Protein AF-A0A3D2R4W4-F1 (afdb_monomer_lite)

pLDDT: mean 89.92, std 10.88, range [54.69, 97.88]

Sequence (108 aa):
MTWEQLMSLKRQGDQHKRLRIEQDETRLGFEVDYDRIIFSSHFRSLQDKTQVIPLSKNSFVHTRLTHSLEVSVVGRSLGRAVGRALLERHPHLSSIHGYQPNDFGAVV

Radius of gyration: 17.27 Å; chains: 1; bounding box: 38×25×51 Å

Foldseek 3Di:
DDVPVVLFLDDPPDPDGDFQVPDDPVPRSLLVVVVCCCPDPVLVVQQVAADPDPDDPPDPHDTSNNVVVVVLVVQLVVQLVVLVVVCVVPVCCCPVRVDHSNSRSSND

Secondary structure (DSSP, 8-state):
--HHHHT----TT-SSPPPGGGS-GGG-HHHHHHHHHHHSHHHHGGGG-BSSS---TTS-PPBHHHHHHHHHHHHHHHHHHHHHHHHHH-HHHHHTT---HHHHHHT-

Structure (mmCIF, N/CA/C/O backbone):
data_AF-A0A3D2R4W4-F1
#
_entry.id   AF-A0A3D2R4W4-F1
#
loop_
_atom_site.group_PDB
_atom_site.id
_atom_site.type_symbol
_atom_site.label_atom_id
_atom_site.label_alt_id
_atom_site.label_comp_id
_atom_site.label_asym_id
_atom_site.label_entity_id
_atom_site.label_seq_id
_atom_site.pdbx_PDB_ins_code
_atom_site.Cartn_x
_atom_site.Cartn_y
_atom_site.Cartn_z
_atom_site.occupancy
_atom_site.B_iso_or_equiv
_atom_site.auth_seq_id
_atom_site.auth_comp_id
_atom_site.auth_asym_id
_atom_site.auth_atom_id
_atom_site.pdbx_PDB_model_num
ATOM 1 N N . MET A 1 1 ? 15.783 -15.448 -7.113 1.00 73.12 1 MET A N 1
ATOM 2 C CA . MET A 1 1 ? 14.464 -14.785 -7.004 1.00 73.12 1 MET A CA 1
ATOM 3 C C . MET A 1 1 ? 14.503 -13.528 -7.851 1.00 73.12 1 MET A C 1
ATOM 5 O O . MET A 1 1 ? 15.569 -12.935 -7.955 1.00 73.12 1 MET A O 1
ATOM 9 N N . THR A 1 2 ? 13.377 -13.159 -8.451 1.00 87.44 2 THR A N 1
ATOM 10 C CA . THR A 1 2 ? 13.278 -12.121 -9.484 1.00 87.44 2 THR A CA 1
ATOM 11 C C . THR A 1 2 ? 12.390 -10.994 -8.947 1.00 87.44 2 THR A C 1
ATOM 13 O O . THR A 1 2 ? 11.180 -11.178 -8.809 1.00 87.44 2 THR A O 1
ATOM 16 N N . TRP A 1 3 ? 12.986 -9.871 -8.532 1.00 86.56 3 TRP A N 1
ATOM 17 C CA . TRP A 1 3 ? 12.305 -8.817 -7.757 1.00 86.56 3 TRP A CA 1
ATOM 18 C C . TRP A 1 3 ? 11.139 -8.171 -8.508 1.00 86.56 3 TRP A C 1
ATOM 20 O O . TRP A 1 3 ? 10.111 -7.868 -7.910 1.00 86.56 3 TRP A O 1
ATOM 30 N N . GLU A 1 4 ? 11.246 -8.048 -9.825 1.00 84.75 4 GLU A N 1
ATOM 31 C CA . GLU A 1 4 ? 10.214 -7.519 -10.716 1.00 84.75 4 GLU A CA 1
ATOM 32 C C . GLU A 1 4 ? 8.966 -8.412 -10.826 1.00 84.75 4 GLU A C 1
ATOM 34 O O . GLU A 1 4 ? 7.919 -7.969 -11.305 1.00 84.75 4 GLU A O 1
ATOM 39 N N . GLN A 1 5 ? 9.067 -9.679 -10.414 1.00 87.81 5 GLN A N 1
ATOM 40 C CA . GLN A 1 5 ? 7.918 -10.577 -10.286 1.00 87.81 5 GLN A CA 1
ATOM 41 C C . GLN A 1 5 ? 7.303 -10.495 -8.886 1.00 87.81 5 GLN A C 1
ATOM 43 O O . GLN A 1 5 ? 6.089 -10.625 -8.751 1.00 87.81 5 GLN A O 1
ATOM 48 N N . LEU A 1 6 ? 8.127 -10.247 -7.862 1.00 91.31 6 LEU A N 1
ATOM 49 C CA . LEU A 1 6 ? 7.684 -10.097 -6.475 1.00 91.31 6 LEU A CA 1
ATOM 50 C C . LEU A 1 6 ? 6.949 -8.766 -6.254 1.00 91.31 6 LEU A C 1
ATOM 52 O O . LEU A 1 6 ? 5.916 -8.741 -5.595 1.00 91.31 6 LEU A O 1
ATOM 56 N N . MET A 1 7 ? 7.424 -7.679 -6.866 1.00 92.12 7 MET A N 1
ATOM 57 C CA . MET A 1 7 ? 6.811 -6.344 -6.807 1.00 92.12 7 MET A CA 1
ATOM 58 C C . MET A 1 7 ? 5.774 -6.141 -7.924 1.00 92.12 7 MET A C 1
ATOM 60 O O . MET A 1 7 ? 5.808 -5.158 -8.673 1.00 92.12 7 MET A O 1
ATOM 64 N N . SER A 1 8 ? 4.868 -7.108 -8.077 1.00 93.50 8 SER A N 1
ATOM 65 C CA . SER A 1 8 ? 3.829 -7.089 -9.108 1.00 93.50 8 SER A CA 1
ATOM 66 C C . SER A 1 8 ? 2.683 -6.146 -8.741 1.00 93.50 8 SER A C 1
ATOM 68 O O . SER A 1 8 ? 2.096 -6.250 -7.670 1.00 93.50 8 SER A O 1
ATOM 70 N N . LEU A 1 9 ? 2.298 -5.284 -9.684 1.00 94.88 9 LEU A N 1
ATOM 71 C CA . LEU A 1 9 ? 1.106 -4.430 -9.592 1.00 94.88 9 LEU A CA 1
ATOM 72 C C . LEU A 1 9 ? -0.151 -5.093 -10.184 1.00 94.88 9 LEU A C 1
ATOM 74 O O . LEU A 1 9 ? -1.202 -4.458 -10.287 1.00 94.88 9 LEU A O 1
ATOM 78 N N . LYS A 1 10 ? -0.046 -6.351 -10.633 1.00 95.06 10 LYS A N 1
ATOM 79 C CA . LYS A 1 10 ? -1.153 -7.076 -11.265 1.00 95.06 10 LYS A CA 1
ATOM 80 C C . LYS A 1 10 ? -2.277 -7.319 -10.260 1.00 95.06 10 LYS A C 1
ATOM 82 O O . LYS A 1 10 ? -2.048 -7.832 -9.169 1.00 95.06 10 LYS A O 1
ATOM 87 N N . ARG A 1 11 ? -3.507 -7.036 -10.673 1.00 94.94 11 ARG A N 1
ATOM 88 C CA . ARG A 1 11 ? -4.731 -7.316 -9.918 1.00 94.94 11 ARG A CA 1
ATOM 89 C C . ARG A 1 11 ? -5.484 -8.482 -10.549 1.00 94.94 11 ARG A C 1
ATOM 91 O O . ARG A 1 11 ? -5.319 -8.787 -11.732 1.00 94.94 11 ARG A O 1
ATOM 98 N N . GLN A 1 12 ? -6.318 -9.153 -9.760 1.00 95.75 12 GLN A N 1
ATOM 99 C CA . GLN A 1 12 ? -7.180 -10.211 -10.284 1.00 95.75 12 GLN A CA 1
ATOM 100 C C . GLN A 1 12 ? -8.096 -9.643 -11.381 1.00 95.75 12 GLN A C 1
ATOM 102 O O . GLN A 1 12 ? -8.731 -8.610 -11.183 1.00 95.75 12 GLN A O 1
ATOM 107 N N . GLY A 1 13 ? -8.145 -10.317 -12.533 1.00 95.38 13 GLY A N 1
ATOM 108 C CA . GLY A 1 13 ? -8.907 -9.883 -13.712 1.00 95.38 13 GLY A CA 1
ATOM 109 C C . GLY A 1 13 ? -8.103 -9.086 -14.745 1.00 95.38 13 GLY A C 1
ATOM 110 O O . GLY A 1 13 ? -8.566 -8.938 -15.876 1.00 95.38 13 GLY A O 1
ATOM 111 N N . ASP A 1 14 ? -6.890 -8.632 -14.413 1.00 94.50 14 ASP A N 1
ATOM 112 C CA . ASP A 1 14 ? -6.028 -7.947 -15.378 1.00 94.50 14 ASP A CA 1
ATOM 113 C C . ASP A 1 14 ? -5.581 -8.894 -16.502 1.00 94.50 14 ASP A C 1
ATOM 115 O O . ASP A 1 14 ? -4.990 -9.950 -16.251 1.00 94.50 14 ASP A O 1
ATOM 119 N N . GLN A 1 15 ? -5.806 -8.467 -17.746 1.00 93.19 15 GLN A N 1
ATOM 120 C CA . GLN A 1 15 ? -5.352 -9.166 -18.956 1.00 93.19 15 GLN A CA 1
ATOM 121 C C . GLN A 1 15 ? -3.889 -8.847 -19.304 1.00 93.19 15 GLN A C 1
ATOM 123 O O . GLN A 1 15 ? -3.209 -9.650 -19.934 1.00 93.19 15 GLN A O 1
ATOM 128 N N . HIS A 1 16 ? -3.385 -7.695 -18.852 1.00 91.56 16 HIS A N 1
ATOM 129 C CA . HIS A 1 16 ? -2.047 -7.198 -19.168 1.00 91.56 16 HIS A CA 1
ATOM 130 C C . HIS A 1 16 ? -1.245 -6.908 -17.897 1.00 91.56 16 HIS A C 1
ATOM 132 O O . HIS A 1 16 ? -1.805 -6.659 -16.826 1.00 91.56 16 HIS A O 1
ATOM 138 N N . LYS A 1 17 ? 0.088 -6.946 -18.007 1.00 90.69 17 LYS A N 1
ATOM 139 C CA . LYS A 1 17 ? 0.982 -6.574 -16.906 1.00 90.69 17 LYS A CA 1
ATOM 140 C C . LYS A 1 17 ? 0.922 -5.060 -16.697 1.00 90.69 17 LYS A C 1
ATOM 142 O O . LYS A 1 17 ? 1.067 -4.309 -17.652 1.00 90.69 17 LYS A O 1
ATOM 147 N N . ARG A 1 18 ? 0.763 -4.625 -15.446 1.00 93.31 18 ARG A N 1
ATOM 148 C CA . ARG A 1 18 ? 0.904 -3.215 -15.065 1.00 93.31 18 ARG A CA 1
ATOM 149 C C . ARG A 1 18 ? 2.371 -2.919 -14.783 1.00 93.31 18 ARG A C 1
ATOM 151 O O . ARG A 1 18 ? 2.960 -3.557 -13.907 1.00 93.31 18 ARG A O 1
ATOM 158 N N . LEU A 1 19 ? 2.964 -1.998 -15.533 1.00 94.06 19 LEU A N 1
ATOM 159 C CA . LEU A 1 19 ? 4.356 -1.602 -15.347 1.00 94.06 19 LEU A CA 1
ATOM 160 C C . LEU A 1 19 ? 4.450 -0.490 -14.298 1.00 94.06 19 LEU A C 1
ATOM 162 O O . LEU A 1 19 ? 3.643 0.436 -14.299 1.00 94.06 19 LEU A O 1
ATOM 166 N N . ARG A 1 20 ? 5.437 -0.579 -13.397 1.00 94.31 20 ARG A N 1
ATOM 167 C CA . ARG A 1 20 ? 5.646 0.423 -12.338 1.00 94.31 20 ARG A CA 1
ATOM 168 C C . ARG A 1 20 ? 5.973 1.807 -12.904 1.00 94.31 20 ARG A C 1
ATOM 170 O O . ARG A 1 20 ? 5.455 2.791 -12.389 1.00 94.31 20 ARG A O 1
ATOM 177 N N . ILE A 1 21 ? 6.774 1.870 -13.967 1.00 94.50 21 ILE A N 1
ATOM 178 C CA . ILE A 1 21 ? 7.168 3.118 -14.639 1.00 94.50 21 ILE A CA 1
ATOM 179 C C . ILE A 1 21 ? 5.995 3.867 -15.294 1.00 94.50 21 ILE A C 1
ATOM 181 O O . ILE A 1 21 ? 6.083 5.065 -15.524 1.00 94.50 21 ILE A O 1
ATOM 185 N N . GLU A 1 22 ? 4.890 3.174 -15.575 1.00 95.06 22 GLU A N 1
ATOM 186 C CA . GLU A 1 22 ? 3.680 3.755 -16.175 1.00 95.06 22 GLU A CA 1
ATOM 187 C C . GLU A 1 22 ? 2.643 4.173 -15.120 1.00 95.06 22 GLU A C 1
ATOM 189 O O . GLU A 1 22 ? 1.561 4.644 -15.466 1.00 95.06 22 GLU A O 1
ATOM 194 N N . GLN A 1 23 ? 2.914 3.940 -13.831 1.00 94.19 23 GLN A N 1
ATOM 195 C CA . GLN A 1 23 ? 1.994 4.327 -12.767 1.00 94.19 23 GLN A CA 1
ATOM 196 C C . GLN A 1 23 ? 2.051 5.831 -12.508 1.00 94.19 23 GLN A C 1
ATOM 198 O O . GLN A 1 23 ? 3.110 6.449 -12.529 1.00 94.19 23 GLN A O 1
ATOM 203 N N . ASP A 1 24 ? 0.893 6.388 -12.178 1.00 94.38 24 ASP A N 1
ATOM 204 C CA . ASP A 1 24 ? 0.783 7.726 -11.613 1.00 94.38 24 ASP A CA 1
ATOM 205 C C . ASP A 1 24 ? 1.290 7.710 -10.162 1.00 94.38 24 ASP A C 1
ATOM 207 O O . ASP A 1 24 ? 0.786 6.945 -9.335 1.00 94.38 24 ASP A O 1
ATOM 211 N N . GLU A 1 25 ? 2.264 8.563 -9.842 1.00 92.38 25 GLU A N 1
ATOM 212 C CA . GLU A 1 25 ? 2.831 8.679 -8.492 1.00 92.38 25 GLU A CA 1
ATOM 213 C C . GLU A 1 25 ? 1.788 9.104 -7.442 1.00 92.38 25 GLU A C 1
ATOM 215 O O . GLU A 1 25 ? 1.908 8.747 -6.273 1.00 92.38 25 GLU A O 1
ATOM 220 N N . THR A 1 26 ? 0.724 9.814 -7.838 1.00 93.31 26 THR A N 1
ATOM 221 C CA . THR A 1 26 ? -0.373 10.201 -6.929 1.00 93.31 26 THR A CA 1
ATOM 222 C C . THR A 1 26 ? -1.359 9.061 -6.663 1.00 93.31 26 THR A C 1
ATOM 224 O O . THR A 1 26 ? -2.134 9.104 -5.706 1.00 93.31 26 THR A O 1
ATOM 227 N N . ARG A 1 27 ? -1.351 8.030 -7.514 1.00 92.75 27 ARG A N 1
ATOM 228 C CA . ARG A 1 27 ? -2.306 6.912 -7.506 1.00 92.75 27 ARG A CA 1
ATOM 229 C C . ARG A 1 27 ? -1.604 5.570 -7.690 1.00 92.75 27 ARG A C 1
ATOM 231 O O . ARG A 1 27 ? -2.128 4.661 -8.340 1.00 92.75 27 ARG A O 1
ATOM 238 N N . LEU A 1 28 ? -0.437 5.436 -7.068 1.00 95.31 28 LEU A N 1
ATOM 239 C CA . LEU A 1 28 ? 0.388 4.244 -7.159 1.00 95.31 28 LEU A CA 1
ATOM 240 C C . LEU A 1 28 ? -0.347 3.015 -6.611 1.00 95.31 28 LEU A C 1
ATOM 242 O O . LEU A 1 28 ? -0.874 3.040 -5.500 1.00 95.31 28 LEU A O 1
ATOM 246 N N . GLY A 1 29 ? -0.340 1.910 -7.363 1.00 95.62 29 GLY A N 1
ATOM 247 C CA . GLY A 1 29 ? -1.122 0.717 -7.029 1.00 95.62 29 GLY A CA 1
ATOM 248 C C . GLY A 1 29 ? -0.946 0.188 -5.598 1.00 95.62 29 GLY A C 1
ATOM 249 O O . GLY A 1 29 ? -1.950 -0.217 -5.017 1.00 95.62 29 GLY A O 1
ATOM 250 N N . PHE A 1 30 ? 0.263 0.246 -5.029 1.00 95.69 30 PHE A N 1
ATOM 251 C CA . PHE A 1 30 ? 0.537 -0.1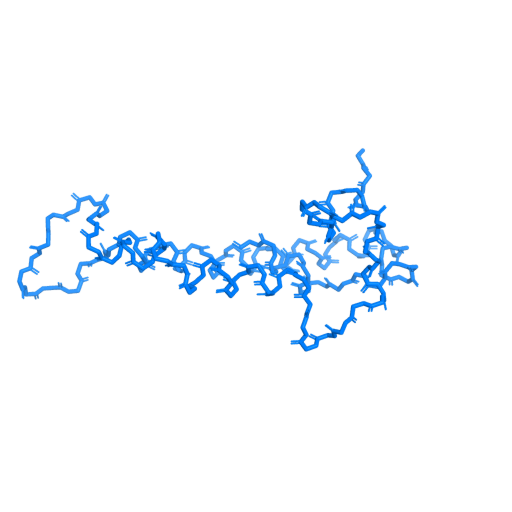82 -3.649 1.00 95.69 30 PHE A CA 1
ATOM 252 C C . PHE A 1 30 ? -0.131 0.725 -2.602 1.00 95.69 30 PHE A C 1
ATOM 254 O O . PHE A 1 30 ? -0.770 0.233 -1.678 1.00 95.69 30 PHE A O 1
ATOM 261 N N . GLU A 1 31 ? -0.081 2.048 -2.783 1.00 95.12 31 GLU A N 1
ATOM 262 C CA . GLU A 1 31 ? -0.775 2.992 -1.890 1.00 95.12 31 GLU A CA 1
ATOM 263 C C . GLU A 1 31 ? -2.300 2.850 -2.025 1.00 95.12 31 GLU A C 1
ATOM 265 O O . GLU A 1 31 ? -3.030 2.866 -1.036 1.00 95.12 31 GLU A O 1
ATOM 270 N N . VAL A 1 32 ? -2.796 2.582 -3.240 1.00 96.31 32 VAL A N 1
ATOM 271 C CA . VAL A 1 32 ? -4.219 2.272 -3.460 1.00 96.31 32 VAL A CA 1
ATOM 272 C C . VAL A 1 32 ? -4.652 1.002 -2.721 1.00 96.31 32 VAL A C 1
ATOM 274 O O . VAL A 1 32 ? -5.804 0.911 -2.291 1.00 96.31 32 VAL A O 1
ATOM 277 N N . ASP A 1 33 ? -3.773 0.008 -2.585 1.00 96.56 33 ASP A N 1
ATOM 278 C CA . ASP A 1 33 ? -4.066 -1.203 -1.811 1.00 96.56 33 ASP A CA 1
ATOM 279 C C . ASP A 1 33 ? -4.175 -0.919 -0.324 1.00 96.56 33 ASP A C 1
ATOM 281 O O . ASP A 1 33 ? -5.142 -1.359 0.306 1.00 96.56 33 ASP A O 1
ATOM 285 N N . TYR A 1 34 ? -3.252 -0.120 0.205 1.00 96.00 34 TYR A N 1
ATOM 286 C CA . TYR A 1 34 ? -3.326 0.355 1.576 1.00 96.00 34 TYR A CA 1
ATOM 287 C C . TYR A 1 34 ? -4.657 1.077 1.839 1.00 96.00 34 TYR A C 1
ATOM 289 O O . TYR A 1 34 ? -5.402 0.682 2.738 1.00 96.00 34 TYR A O 1
ATOM 297 N N . ASP A 1 35 ? -5.036 2.039 0.993 1.00 95.94 35 ASP A N 1
ATOM 298 C CA . ASP A 1 35 ? -6.307 2.765 1.121 1.00 95.94 35 ASP A CA 1
ATOM 299 C C . ASP A 1 35 ? -7.520 1.822 1.114 1.00 95.94 35 ASP A C 1
ATOM 301 O O . ASP A 1 35 ? -8.427 1.939 1.943 1.00 95.94 35 ASP A O 1
ATOM 305 N N . ARG A 1 36 ? -7.548 0.848 0.195 1.00 96.69 36 ARG A N 1
ATOM 306 C CA . ARG A 1 36 ? -8.637 -0.140 0.106 1.00 96.69 36 ARG A CA 1
ATOM 307 C C . ARG A 1 36 ? -8.768 -0.957 1.385 1.00 96.69 36 ARG A C 1
ATOM 309 O O . ARG A 1 36 ? -9.894 -1.215 1.814 1.00 96.69 36 ARG A O 1
ATOM 316 N N . ILE A 1 37 ? -7.648 -1.351 1.988 1.00 96.56 37 ILE A N 1
ATOM 317 C CA . ILE A 1 37 ? -7.637 -2.071 3.262 1.00 96.56 37 ILE A CA 1
ATOM 318 C C . ILE A 1 37 ? -8.184 -1.165 4.365 1.00 96.56 37 ILE A C 1
ATOM 320 O O . ILE A 1 37 ? -9.149 -1.558 5.024 1.00 96.56 37 ILE A O 1
ATOM 324 N N . ILE A 1 38 ? -7.652 0.055 4.505 1.00 95.56 38 ILE A N 1
ATOM 325 C CA . ILE A 1 38 ? -8.065 1.034 5.524 1.00 95.56 38 ILE A CA 1
ATOM 326 C C . ILE A 1 38 ? -9.570 1.308 5.472 1.00 95.56 38 ILE A C 1
ATOM 328 O O . ILE A 1 38 ? -10.248 1.303 6.502 1.00 95.56 38 ILE A O 1
ATOM 332 N N . PHE A 1 39 ? -10.123 1.512 4.275 1.00 96.31 39 PHE A N 1
ATOM 333 C CA . PHE A 1 39 ? -11.539 1.835 4.123 1.00 96.31 39 PHE A CA 1
ATOM 334 C C . PHE A 1 39 ? -12.470 0.618 4.156 1.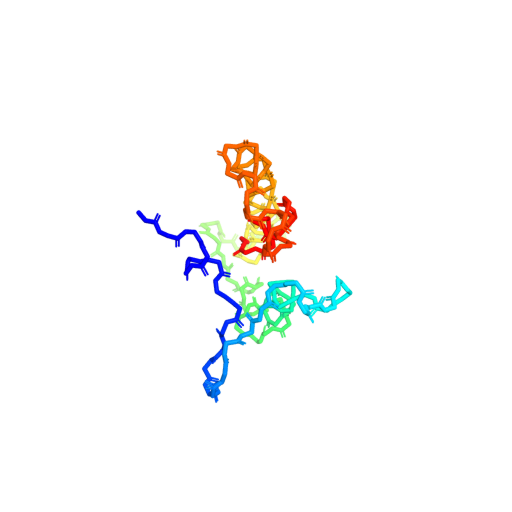00 96.31 39 PHE A C 1
ATOM 336 O O . PHE A 1 39 ? -13.687 0.817 4.223 1.00 96.31 39 PHE A O 1
ATOM 343 N N . SER A 1 40 ? -11.946 -0.611 4.160 1.00 97.75 40 SER A N 1
ATOM 344 C CA . SER A 1 40 ? -12.760 -1.830 4.163 1.00 97.75 40 SER A CA 1
ATOM 345 C C . SER A 1 40 ? -13.559 -2.012 5.461 1.00 97.75 40 SER A C 1
ATOM 347 O O . SER A 1 40 ? -13.100 -1.699 6.561 1.00 97.75 40 SER A O 1
ATOM 349 N N . SER A 1 41 ? -14.757 -2.592 5.349 1.00 96.88 41 SER A N 1
ATOM 350 C CA . SER A 1 41 ? -15.589 -2.939 6.511 1.00 96.88 41 SER A CA 1
ATOM 351 C C . SER A 1 41 ? -14.883 -3.913 7.462 1.00 96.88 41 SER A C 1
ATOM 353 O O . SER A 1 41 ? -14.962 -3.765 8.680 1.00 96.88 41 SER A O 1
ATOM 355 N N . HIS A 1 42 ? -14.141 -4.876 6.911 1.00 96.19 42 HIS A N 1
ATOM 356 C CA . HIS A 1 42 ? -13.396 -5.871 7.677 1.00 96.19 42 HIS A CA 1
ATOM 357 C C . HIS A 1 42 ? -12.290 -5.238 8.523 1.00 96.19 42 HIS A C 1
ATOM 359 O O . HIS A 1 42 ? -12.146 -5.609 9.689 1.00 96.19 42 HIS A O 1
ATOM 365 N N . PHE A 1 43 ? -11.551 -4.266 7.981 1.00 95.94 43 PHE A N 1
ATOM 366 C CA . PHE A 1 43 ? -10.522 -3.563 8.743 1.00 95.94 43 PHE A CA 1
ATOM 367 C C . PHE A 1 43 ? -11.137 -2.668 9.823 1.00 95.94 43 PHE A C 1
ATOM 369 O O . PHE A 1 43 ? -10.730 -2.750 10.979 1.00 95.94 43 PHE A O 1
ATOM 376 N N . ARG A 1 44 ? -12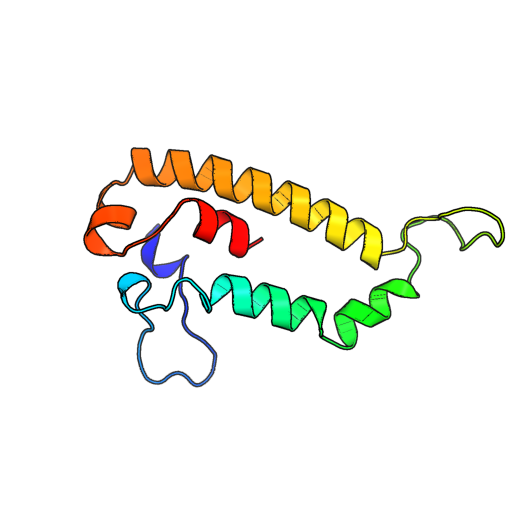.201 -1.915 9.507 1.00 93.88 44 ARG A N 1
ATOM 37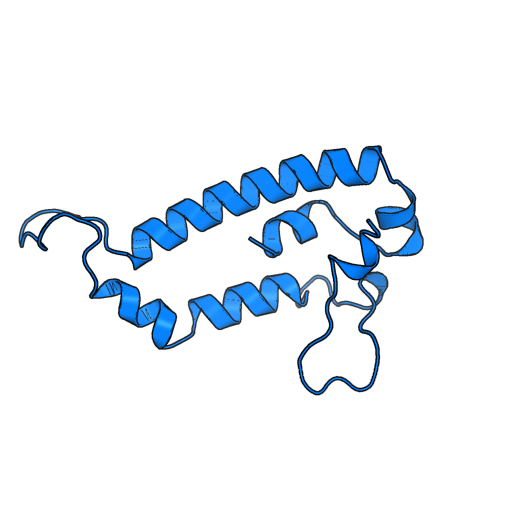7 C CA . ARG A 1 44 ? -12.934 -1.114 10.509 1.00 93.88 44 ARG A CA 1
ATOM 378 C C . ARG A 1 44 ? -13.480 -1.963 11.658 1.00 93.88 44 ARG A C 1
ATOM 380 O O . ARG A 1 44 ? -13.418 -1.537 12.805 1.00 93.88 44 ARG A O 1
ATOM 387 N N . SER A 1 45 ? -13.925 -3.193 11.379 1.00 92.81 45 SER A N 1
ATOM 388 C CA . SER A 1 45 ? -14.408 -4.121 12.414 1.00 92.81 45 SER A CA 1
ATOM 389 C C . SER A 1 45 ? -13.352 -4.495 13.462 1.00 92.81 45 SER A C 1
ATOM 391 O O . SER A 1 45 ? -13.697 -5.024 14.516 1.00 92.81 45 SER A O 1
ATOM 393 N N . LEU A 1 46 ? -12.060 -4.257 13.196 1.00 92.69 46 LEU A N 1
ATOM 394 C CA . LEU A 1 46 ? -10.995 -4.491 14.173 1.00 92.69 46 LEU A CA 1
ATOM 395 C C . LEU A 1 46 ? -11.044 -3.503 15.345 1.00 92.69 46 LEU A C 1
ATOM 397 O O . LEU A 1 46 ? -10.440 -3.789 16.378 1.00 92.69 46 LEU A O 1
ATOM 401 N N . GLN A 1 47 ? -11.753 -2.376 15.201 1.00 88.56 47 GLN A N 1
ATOM 402 C CA . GLN A 1 47 ? -11.950 -1.409 16.279 1.00 88.56 47 GLN A CA 1
ATOM 403 C C . GLN A 1 47 ? -12.665 -2.050 17.474 1.00 88.56 47 GLN A C 1
ATOM 405 O O . GLN A 1 47 ? -12.304 -1.793 18.614 1.00 88.56 47 GLN A O 1
ATOM 410 N N . ASP A 1 48 ? -13.605 -2.958 17.216 1.00 83.50 48 ASP A N 1
ATOM 411 C CA . ASP A 1 48 ? -14.403 -3.611 18.257 1.00 83.50 48 ASP A CA 1
ATOM 412 C C . ASP A 1 48 ? -13.816 -4.966 18.694 1.00 83.50 48 ASP A C 1
ATOM 414 O O . ASP A 1 48 ? -14.487 -5.772 19.340 1.00 83.50 48 ASP A O 1
ATOM 418 N N . LYS A 1 49 ? -12.552 -5.252 18.341 1.00 83.44 49 LYS A N 1
ATOM 419 C CA . LYS A 1 49 ? -11.855 -6.483 18.741 1.00 83.44 49 LYS A CA 1
ATOM 420 C C . LYS A 1 49 ? -10.719 -6.168 19.703 1.00 83.44 49 LYS A C 1
ATOM 422 O O . LYS A 1 49 ? -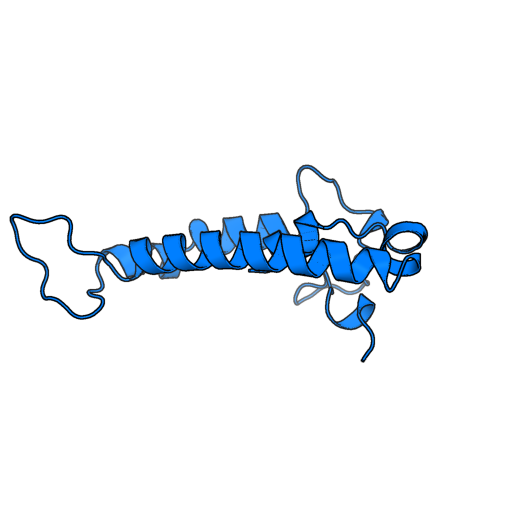9.796 -5.424 19.371 1.00 83.44 49 LYS A O 1
ATOM 427 N N . THR A 1 50 ? -10.749 -6.796 20.872 1.00 76.69 50 THR A N 1
ATOM 428 C CA . THR A 1 50 ? -9.665 -6.713 21.854 1.00 76.69 50 THR A CA 1
ATOM 429 C C . THR A 1 50 ? -8.432 -7.467 21.377 1.00 76.69 50 THR A C 1
ATOM 431 O O . THR A 1 50 ? -8.522 -8.444 20.628 1.00 76.69 50 THR A O 1
ATOM 434 N N . GLN A 1 51 ? -7.262 -6.994 21.798 1.00 64.25 51 GLN A N 1
ATOM 435 C CA . GLN A 1 51 ? -5.994 -7.608 21.427 1.00 64.25 51 GLN A CA 1
ATOM 436 C C . GLN A 1 51 ? -5.524 -8.646 22.447 1.00 64.25 51 GLN A C 1
ATOM 438 O O . GLN A 1 51 ? -5.046 -9.695 22.034 1.00 64.25 51 GLN A O 1
ATOM 443 N N . VAL A 1 52 ? -5.705 -8.384 23.749 1.00 67.06 52 VAL A N 1
ATOM 444 C CA . VAL A 1 52 ? -5.420 -9.313 24.867 1.00 67.06 52 VAL A CA 1
ATOM 445 C C . VAL A 1 52 ? -6.177 -8.883 26.138 1.00 67.06 52 VAL A C 1
ATOM 447 O O . VAL A 1 52 ? -6.701 -9.721 26.866 1.00 67.06 52 VAL A O 1
ATOM 450 N N . ILE A 1 53 ? -6.261 -7.573 26.403 1.00 62.72 53 ILE A N 1
ATOM 451 C CA . ILE A 1 53 ? -6.893 -6.999 27.603 1.00 62.72 53 ILE A CA 1
ATOM 452 C C . ILE A 1 53 ? -8.387 -6.728 27.328 1.00 62.72 53 ILE A C 1
ATOM 454 O O . ILE A 1 53 ? -8.709 -6.210 26.252 1.00 62.72 53 ILE A O 1
ATOM 458 N N . PRO A 1 54 ? -9.314 -7.053 28.255 1.00 62.88 54 PRO A N 1
ATOM 459 C CA . PRO A 1 54 ? -10.721 -6.670 28.130 1.00 62.88 54 PRO A CA 1
ATOM 460 C C . PRO A 1 54 ? -10.868 -5.150 27.985 1.00 62.88 54 PRO A C 1
ATOM 462 O O . PRO A 1 54 ? -10.136 -4.397 28.627 1.00 62.88 54 PRO A O 1
ATOM 465 N N . LEU A 1 55 ? -11.830 -4.683 27.182 1.00 61.62 55 LEU A N 1
ATOM 466 C CA . LEU A 1 55 ? -12.105 -3.248 27.051 1.00 61.62 55 LEU A CA 1
ATOM 467 C C . LEU A 1 55 ? -12.468 -2.676 28.428 1.00 61.62 55 LEU A C 1
ATOM 469 O O . LEU A 1 55 ? -13.533 -2.966 28.975 1.00 61.62 55 LEU A O 1
ATOM 473 N N . SER A 1 56 ? -11.571 -1.879 29.008 1.00 60.78 56 SER A N 1
ATOM 474 C CA . SER A 1 56 ? -11.862 -1.149 30.239 1.00 60.78 56 SER A CA 1
ATOM 475 C C . SER A 1 56 ? -12.579 0.154 29.888 1.00 60.78 56 SER A C 1
ATOM 477 O O . SER A 1 56 ? -12.218 0.821 28.923 1.00 60.78 56 SER A O 1
ATOM 479 N N . LYS A 1 57 ? -13.582 0.551 30.680 1.00 59.94 57 LYS A N 1
ATOM 480 C CA . LYS A 1 57 ? -14.332 1.803 30.453 1.00 59.94 57 LYS A CA 1
ATOM 481 C C . LYS A 1 57 ? -13.490 3.077 30.635 1.00 59.94 57 LYS A C 1
ATOM 483 O O . LYS A 1 57 ? -13.935 4.140 30.226 1.00 59.94 57 LYS A O 1
ATOM 488 N N . ASN A 1 58 ? -12.304 2.967 31.240 1.00 57.56 58 ASN A N 1
ATOM 489 C CA . ASN A 1 58 ? -11.515 4.101 31.735 1.00 57.56 58 ASN A CA 1
ATOM 490 C C . ASN A 1 58 ? -10.089 4.181 31.163 1.00 57.56 58 ASN A C 1
ATOM 492 O O . ASN A 1 58 ? -9.285 4.962 31.666 1.00 57.56 58 ASN A O 1
ATOM 496 N N . SER A 1 59 ? -9.735 3.392 30.145 1.00 54.69 59 SER A N 1
ATOM 497 C CA . SER A 1 59 ? -8.386 3.443 29.571 1.00 54.69 59 SER A CA 1
ATOM 498 C C . SER A 1 59 ? -8.402 3.272 28.057 1.00 54.69 59 SER A C 1
ATOM 500 O O . SER A 1 59 ? -9.215 2.517 27.524 1.00 54.69 59 SER A O 1
ATOM 502 N N . PHE A 1 60 ? -7.479 3.959 27.379 1.00 60.72 60 PHE A N 1
ATOM 503 C CA . PHE A 1 60 ? -7.165 3.772 25.963 1.00 60.72 60 PHE A CA 1
ATOM 504 C C . PHE A 1 60 ? -6.527 2.388 25.768 1.00 60.72 60 PHE A C 1
ATOM 506 O O . PHE A 1 60 ? -5.316 2.261 25.625 1.00 60.72 60 PHE A O 1
ATOM 513 N N . VAL A 1 61 ? -7.331 1.327 25.841 1.00 63.69 61 VAL A N 1
ATOM 514 C CA . VAL A 1 61 ? -6.866 -0.036 25.576 1.00 63.69 61 VAL A CA 1
ATOM 515 C C . VAL A 1 61 ? -6.724 -0.195 24.067 1.00 63.69 61 VAL A C 1
ATOM 517 O O . VAL A 1 61 ? -7.686 0.034 23.332 1.00 63.69 61 VAL A O 1
ATOM 520 N N . HIS A 1 62 ? -5.539 -0.602 23.607 1.00 64.94 62 HIS A N 1
ATOM 521 C CA . HIS A 1 62 ? -5.309 -0.929 22.203 1.00 64.94 62 HIS A CA 1
ATOM 522 C C . HIS A 1 62 ? -6.337 -1.946 21.706 1.00 64.94 62 HIS A C 1
ATOM 524 O O . HIS A 1 62 ? -6.522 -3.028 22.273 1.00 64.94 62 HIS A O 1
ATOM 530 N N . THR A 1 63 ? -7.005 -1.585 20.619 1.00 83.69 63 THR A N 1
ATOM 531 C CA . THR A 1 63 ? -7.846 -2.500 19.854 1.00 83.69 63 THR A CA 1
ATOM 532 C C . THR A 1 63 ? -6.967 -3.179 18.810 1.00 83.69 63 THR A C 1
ATOM 534 O O . THR A 1 63 ? -5.871 -2.708 18.488 1.00 83.69 63 THR A O 1
ATOM 537 N N . ARG A 1 64 ? -7.441 -4.277 18.212 1.00 90.56 64 ARG A N 1
ATOM 538 C CA . ARG A 1 64 ? -6.714 -4.893 17.091 1.00 90.56 64 ARG A CA 1
ATOM 539 C C . ARG A 1 64 ? -6.499 -3.904 15.944 1.00 90.56 64 ARG A C 1
ATOM 541 O O . ARG A 1 64 ? -5.521 -4.055 15.216 1.00 90.56 64 ARG A O 1
ATOM 548 N N . LEU A 1 65 ? -7.375 -2.906 15.789 1.00 92.25 65 LEU A N 1
ATOM 549 C CA . LEU A 1 65 ? -7.222 -1.844 14.796 1.00 92.25 65 LEU A CA 1
ATOM 550 C C . LEU A 1 65 ? -6.012 -0.958 15.094 1.00 92.25 65 LEU A C 1
ATOM 552 O O . LEU A 1 65 ? -5.143 -0.823 14.236 1.00 92.25 65 LEU A O 1
ATOM 556 N N . THR A 1 66 ? -5.947 -0.370 16.292 1.00 91.00 66 THR A N 1
ATOM 557 C CA . THR A 1 66 ? -4.883 0.590 16.629 1.00 91.00 66 THR A CA 1
ATOM 558 C C . THR A 1 66 ? -3.517 -0.072 16.579 1.00 91.00 66 THR A C 1
ATOM 560 O O . THR A 1 66 ? -2.588 0.485 16.007 1.00 91.00 66 THR A O 1
ATOM 563 N N . HIS A 1 67 ? -3.410 -1.308 17.057 1.00 91.56 67 HIS A N 1
ATOM 564 C CA . HIS A 1 67 ? -2.162 -2.046 16.945 1.00 91.56 67 HIS A CA 1
ATOM 565 C C . HIS A 1 67 ? -1.795 -2.426 15.513 1.00 91.56 67 HIS A C 1
ATOM 567 O O . HIS A 1 67 ? -0.631 -2.324 15.147 1.00 91.56 67 HIS A O 1
ATOM 573 N N . SER A 1 68 ? -2.757 -2.829 14.676 1.00 94.38 68 SER A N 1
ATOM 574 C CA . SER A 1 68 ? -2.455 -3.113 13.265 1.00 94.38 68 SER A CA 1
ATOM 575 C C . SER A 1 68 ? -1.938 -1.866 12.540 1.00 94.38 68 SER A C 1
ATOM 577 O O . SER A 1 68 ? -1.045 -1.983 11.707 1.00 94.38 68 SER A O 1
ATOM 579 N N . LEU A 1 69 ? -2.452 -0.678 12.884 1.00 94.31 69 LEU A N 1
ATOM 580 C CA . LEU A 1 69 ? -1.955 0.602 12.364 1.00 94.31 69 LEU A CA 1
ATOM 581 C C . LEU A 1 69 ? -0.542 0.931 12.869 1.00 94.31 69 LEU A C 1
ATOM 583 O O . LEU A 1 69 ? 0.301 1.367 12.096 1.00 94.31 69 LEU A O 1
ATOM 587 N N . GLU A 1 70 ? -0.247 0.703 14.148 1.00 94.19 70 GLU A N 1
ATOM 588 C CA . GLU A 1 70 ? 1.110 0.889 14.681 1.00 94.19 70 GLU A CA 1
ATOM 589 C C . GLU A 1 70 ? 2.113 -0.060 14.006 1.00 94.19 70 GLU A C 1
ATOM 591 O O . GLU A 1 70 ? 3.199 0.357 13.596 1.00 94.19 70 GLU A O 1
ATOM 596 N N . VAL A 1 71 ? 1.727 -1.328 13.828 1.00 95.12 71 VAL A N 1
ATOM 597 C CA . VAL A 1 71 ? 2.541 -2.339 13.144 1.00 95.12 71 VAL A CA 1
ATOM 598 C C . VAL A 1 71 ? 2.762 -1.971 11.677 1.00 95.12 71 VAL A C 1
ATOM 600 O O . VAL A 1 71 ? 3.896 -2.084 11.208 1.00 95.12 71 VAL A O 1
ATOM 603 N N . SER A 1 72 ? 1.742 -1.486 10.957 1.00 96.50 72 SER A N 1
ATOM 604 C CA . SER A 1 72 ? 1.903 -1.078 9.553 1.00 96.50 72 SER A CA 1
ATOM 605 C C . SER A 1 72 ? 2.843 0.121 9.407 1.00 96.50 72 SER A C 1
ATOM 607 O O . SER A 1 72 ? 3.664 0.152 8.493 1.00 96.50 72 SER A O 1
ATOM 609 N N . VAL A 1 73 ? 2.822 1.078 10.343 1.00 96.25 73 VAL A N 1
ATOM 610 C CA . VAL A 1 73 ? 3.756 2.219 10.343 1.00 96.25 73 VAL A CA 1
ATOM 611 C C . VAL A 1 73 ? 5.205 1.756 10.530 1.00 96.25 73 VAL A C 1
ATOM 613 O O . VAL A 1 73 ? 6.094 2.196 9.792 1.00 96.25 73 VAL A O 1
ATOM 616 N N . VAL A 1 74 ? 5.456 0.840 11.472 1.00 97.56 74 VAL A N 1
ATOM 617 C CA . VAL A 1 74 ? 6.789 0.240 11.660 1.00 97.56 74 VAL A CA 1
ATOM 618 C C . VAL A 1 74 ? 7.205 -0.534 10.407 1.00 97.56 74 VAL A C 1
ATOM 620 O O . VAL A 1 74 ? 8.316 -0.351 9.905 1.00 97.56 74 VAL A O 1
ATOM 623 N N . GLY A 1 75 ? 6.297 -1.341 9.860 1.00 97.44 75 GLY A N 1
ATOM 624 C CA . GLY A 1 75 ? 6.503 -2.109 8.639 1.00 97.44 75 GLY A CA 1
ATOM 625 C C . GLY A 1 75 ? 6.871 -1.240 7.437 1.00 97.44 75 GLY A C 1
ATOM 626 O O . GLY A 1 75 ? 7.847 -1.527 6.746 1.00 97.44 75 GLY A O 1
ATOM 627 N N . ARG A 1 76 ? 6.182 -0.113 7.244 1.00 96.88 76 ARG A N 1
ATOM 628 C CA . ARG A 1 76 ? 6.472 0.865 6.187 1.00 96.88 76 ARG A CA 1
ATOM 629 C C . ARG A 1 76 ? 7.864 1.476 6.323 1.00 96.88 76 ARG A C 1
ATOM 631 O O . ARG A 1 76 ? 8.555 1.668 5.321 1.00 96.88 76 ARG A O 1
ATOM 638 N N . SER A 1 77 ? 8.296 1.772 7.550 1.00 97.38 77 SER A N 1
ATOM 639 C CA . SER A 1 77 ? 9.656 2.258 7.819 1.00 97.38 77 SER A CA 1
ATOM 640 C C . SER A 1 77 ? 10.711 1.208 7.449 1.00 97.38 77 SER A C 1
ATOM 642 O O . SER A 1 77 ? 11.665 1.512 6.727 1.00 97.38 77 SER A O 1
ATOM 644 N N . LEU A 1 78 ? 10.493 -0.048 7.856 1.00 97.88 78 LEU A N 1
ATOM 645 C CA . LEU A 1 78 ? 11.362 -1.174 7.500 1.00 97.88 78 LEU A CA 1
ATOM 646 C C . LEU A 1 78 ? 11.411 -1.391 5.982 1.00 97.88 78 LEU A C 1
ATOM 648 O O . LEU A 1 78 ? 12.498 -1.499 5.415 1.00 97.88 78 LEU A O 1
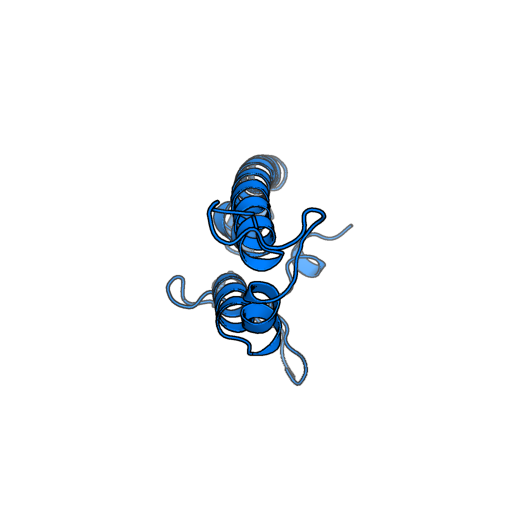ATOM 652 N N . GLY A 1 79 ? 10.256 -1.381 5.313 1.00 97.12 79 GLY A N 1
ATOM 653 C CA . GLY A 1 79 ? 10.144 -1.526 3.864 1.00 97.12 79 GLY A CA 1
ATOM 654 C C . GLY A 1 79 ? 10.916 -0.446 3.109 1.00 97.12 79 GLY A C 1
ATOM 655 O O . GLY A 1 79 ? 11.668 -0.763 2.192 1.00 97.12 79 GLY A O 1
ATOM 656 N N . ARG A 1 80 ? 10.839 0.819 3.544 1.00 97.38 80 ARG A N 1
ATOM 657 C CA . ARG A 1 80 ? 11.624 1.925 2.959 1.00 97.38 80 ARG A CA 1
ATOM 658 C C . ARG A 1 80 ? 13.129 1.752 3.149 1.00 97.38 80 ARG A C 1
ATOM 660 O O . ARG A 1 80 ? 13.894 2.012 2.219 1.00 97.38 80 ARG A O 1
ATOM 667 N N . ALA A 1 81 ? 13.559 1.334 4.340 1.00 97.69 81 ALA A N 1
ATOM 668 C CA . ALA A 1 81 ? 14.972 1.112 4.638 1.00 97.69 81 ALA A CA 1
ATOM 669 C C . ALA A 1 81 ? 15.549 -0.027 3.782 1.00 97.69 81 ALA A C 1
ATOM 671 O O . ALA A 1 81 ? 16.584 0.144 3.136 1.00 97.69 81 ALA A O 1
ATOM 672 N N . VAL A 1 82 ? 14.837 -1.156 3.712 1.00 96.75 82 VAL A N 1
ATOM 673 C CA . VAL A 1 82 ? 15.214 -2.296 2.865 1.00 96.75 82 VAL A CA 1
ATOM 674 C C . VAL A 1 82 ? 15.156 -1.919 1.388 1.00 96.75 82 VAL A C 1
ATOM 676 O O . VAL A 1 82 ? 16.091 -2.225 0.657 1.00 96.75 82 VAL A O 1
ATOM 679 N N . GLY A 1 83 ? 14.113 -1.212 0.951 1.00 96.25 83 GLY A N 1
ATOM 680 C CA . GLY A 1 83 ? 13.947 -0.759 -0.429 1.00 96.25 83 GLY A CA 1
ATOM 681 C C . GLY A 1 83 ? 15.111 0.103 -0.906 1.00 96.25 83 GLY A C 1
ATOM 682 O O . GLY A 1 83 ? 15.616 -0.106 -2.005 1.00 96.25 83 GLY A O 1
ATOM 683 N N . ARG A 1 84 ? 15.615 1.011 -0.061 1.00 97.00 84 ARG A N 1
ATOM 684 C CA . ARG A 1 84 ? 16.822 1.793 -0.370 1.00 97.00 84 ARG A CA 1
ATOM 685 C C . ARG A 1 84 ? 18.036 0.891 -0.609 1.00 97.00 84 ARG A C 1
ATOM 687 O O . ARG A 1 84 ? 18.635 0.961 -1.677 1.00 97.00 84 ARG A O 1
ATOM 694 N N . ALA A 1 85 ? 18.344 0.010 0.343 1.00 96.94 85 ALA A N 1
ATOM 695 C CA . ALA A 1 85 ? 19.469 -0.921 0.223 1.00 96.94 85 ALA A CA 1
ATOM 696 C C . ALA A 1 85 ? 19.318 -1.863 -0.989 1.00 96.94 85 ALA A C 1
ATOM 698 O O . ALA A 1 85 ? 20.299 -2.244 -1.630 1.00 96.94 85 ALA A O 1
ATOM 699 N N . LEU A 1 86 ? 18.080 -2.228 -1.334 1.00 95.38 86 LEU A N 1
ATOM 700 C CA . LEU A 1 86 ? 17.776 -3.064 -2.486 1.00 95.38 86 LEU A CA 1
ATOM 701 C C . LEU A 1 86 ? 18.103 -2.360 -3.806 1.00 95.38 86 LEU A C 1
ATOM 703 O O . LEU A 1 86 ? 18.715 -2.966 -4.683 1.00 95.38 86 LEU A O 1
ATOM 707 N N . LEU A 1 87 ? 17.703 -1.095 -3.943 1.00 95.94 87 LEU A N 1
ATOM 708 C CA . LEU A 1 87 ? 17.941 -0.304 -5.150 1.00 95.94 87 LEU A CA 1
ATOM 709 C C . LEU A 1 87 ? 19.424 0.037 -5.329 1.00 95.94 87 LEU A C 1
ATOM 711 O O . LEU A 1 87 ? 19.906 0.041 -6.458 1.00 95.94 87 LEU A O 1
ATOM 715 N N . GLU A 1 88 ? 20.163 0.235 -4.235 1.00 96.19 88 GLU A N 1
ATOM 716 C CA . GLU A 1 88 ? 21.627 0.373 -4.268 1.00 96.19 88 GLU A CA 1
ATOM 717 C C . GLU A 1 88 ? 22.301 -0.904 -4.793 1.00 96.19 88 GLU A C 1
ATOM 719 O O . GLU A 1 88 ? 23.199 -0.847 -5.633 1.00 96.19 88 GLU A O 1
ATOM 724 N N . ARG A 1 89 ? 21.836 -2.076 -4.345 1.00 96.12 89 ARG A N 1
ATOM 725 C CA . ARG A 1 89 ? 22.364 -3.376 -4.786 1.00 96.12 89 ARG A CA 1
ATOM 726 C C . ARG A 1 89 ? 21.930 -3.751 -6.206 1.00 96.12 89 ARG A C 1
ATOM 728 O O . ARG A 1 89 ? 22.648 -4.473 -6.900 1.00 96.12 89 ARG A O 1
ATOM 735 N N . HIS A 1 90 ? 20.758 -3.292 -6.634 1.00 95.31 90 HIS A N 1
ATOM 736 C CA . HIS A 1 90 ? 20.145 -3.634 -7.914 1.00 95.31 90 HIS A CA 1
ATOM 737 C C . HIS A 1 90 ? 19.662 -2.378 -8.664 1.00 95.31 90 HIS A C 1
ATOM 739 O O . HIS A 1 90 ? 18.453 -2.167 -8.793 1.00 95.31 90 HIS A O 1
ATOM 745 N N . PRO A 1 91 ? 20.579 -1.574 -9.240 1.00 94.88 91 PRO A N 1
ATOM 746 C CA . PRO A 1 91 ? 20.230 -0.283 -9.844 1.00 94.88 91 PRO A CA 1
ATOM 747 C C . PRO A 1 91 ? 19.215 -0.365 -10.993 1.00 94.88 91 PRO A C 1
ATOM 749 O O . PRO A 1 91 ? 18.430 0.560 -11.194 1.00 94.88 91 PRO A O 1
ATOM 752 N N . HIS A 1 92 ? 19.184 -1.491 -11.717 1.00 94.25 92 HIS A N 1
ATOM 753 C CA . HIS A 1 92 ? 18.245 -1.729 -12.820 1.00 94.25 92 HIS A CA 1
ATOM 754 C C . HIS A 1 92 ? 16.770 -1.681 -12.387 1.00 94.25 92 HIS A C 1
ATOM 756 O O . HIS A 1 92 ? 15.909 -1.327 -13.188 1.00 94.25 92 HIS A O 1
ATOM 762 N N . LEU A 1 93 ? 16.463 -1.985 -11.120 1.00 94.31 93 LEU A N 1
ATOM 763 C CA . LEU A 1 93 ? 15.100 -1.879 -10.593 1.00 94.31 93 LEU A CA 1
ATOM 764 C C . LEU A 1 93 ? 14.611 -0.427 -10.585 1.00 94.31 93 LEU A C 1
ATOM 766 O O . LEU A 1 93 ? 13.445 -0.171 -10.877 1.00 94.31 93 LEU A O 1
ATOM 770 N N . SER A 1 94 ? 15.499 0.526 -10.306 1.00 94.50 94 SER A N 1
ATOM 771 C CA . SER A 1 94 ? 15.156 1.945 -10.375 1.00 94.50 94 SER A CA 1
ATOM 772 C C . SER A 1 94 ? 15.228 2.463 -11.811 1.00 94.50 94 SER A C 1
ATOM 774 O O . SER A 1 94 ? 14.264 3.050 -12.293 1.00 94.50 94 SER A O 1
ATOM 776 N N . SER A 1 95 ? 16.324 2.197 -12.532 1.00 93.69 95 SER A N 1
ATOM 777 C CA . SER A 1 95 ? 16.559 2.813 -13.845 1.00 93.69 95 SER A CA 1
ATOM 778 C C . SER A 1 95 ? 15.680 2.267 -14.971 1.00 93.69 95 SER A C 1
ATOM 780 O O . SER A 1 95 ? 15.320 3.021 -15.869 1.00 93.69 95 SER A O 1
ATOM 782 N N . ILE A 1 96 ? 15.331 0.977 -14.940 1.00 93.50 96 ILE A N 1
ATOM 783 C CA . ILE A 1 96 ? 14.523 0.333 -15.988 1.00 93.50 96 ILE A CA 1
ATOM 784 C C . ILE A 1 96 ? 13.056 0.245 -15.568 1.00 93.50 96 ILE A C 1
ATOM 786 O O . ILE A 1 96 ? 12.162 0.503 -16.370 1.00 93.50 96 ILE A O 1
ATOM 790 N N . HIS A 1 97 ? 12.792 -0.141 -14.317 1.00 93.00 97 HIS A N 1
ATOM 791 C CA . HIS A 1 97 ? 11.428 -0.409 -13.851 1.00 93.00 97 HIS A CA 1
ATOM 792 C C . HIS A 1 97 ? 10.790 0.752 -13.080 1.00 93.00 97 HIS A C 1
ATOM 794 O O . HIS A 1 97 ? 9.580 0.719 -12.853 1.00 93.00 97 HIS A O 1
ATOM 800 N N . GLY A 1 98 ? 11.560 1.780 -12.712 1.00 94.25 98 GLY A N 1
ATOM 801 C CA . GLY A 1 98 ? 11.053 2.967 -12.024 1.00 94.25 98 GLY A CA 1
ATOM 802 C C . GLY A 1 98 ? 10.747 2.759 -10.541 1.00 94.25 98 GLY A C 1
ATOM 803 O O . GLY A 1 98 ? 10.084 3.608 -9.951 1.00 94.25 98 GLY A O 1
ATOM 804 N N . TYR A 1 99 ? 11.197 1.658 -9.924 1.00 95.75 99 TYR A N 1
ATOM 805 C CA . TYR A 1 99 ? 10.942 1.420 -8.503 1.00 95.75 99 TYR A CA 1
ATOM 806 C C . TYR A 1 99 ? 11.642 2.461 -7.622 1.00 95.75 99 TYR A C 1
ATOM 808 O O . TYR A 1 99 ? 12.799 2.830 -7.849 1.00 95.75 99 TYR A O 1
ATOM 816 N N . GLN A 1 100 ? 10.936 2.878 -6.576 1.00 94.81 100 GLN A N 1
ATOM 817 C CA . GLN A 1 100 ? 11.375 3.839 -5.569 1.00 94.81 100 GLN A CA 1
ATOM 818 C C . GLN A 1 100 ? 11.413 3.186 -4.182 1.00 94.81 100 GLN A C 1
ATOM 820 O O . GLN A 1 100 ? 10.636 2.266 -3.918 1.00 94.81 100 GLN A O 1
ATOM 825 N N . PRO A 1 101 ? 12.237 3.678 -3.234 1.00 94.81 101 PRO A N 1
ATOM 826 C CA . PRO A 1 101 ? 12.257 3.150 -1.867 1.00 94.81 101 PRO A CA 1
ATOM 827 C C . PRO A 1 101 ? 10.876 3.163 -1.192 1.00 94.81 101 PRO A C 1
ATOM 829 O O . PRO A 1 101 ? 10.565 2.283 -0.392 1.00 94.81 101 PRO A O 1
ATOM 832 N N . ASN A 1 102 ? 10.035 4.146 -1.530 1.00 94.50 102 ASN A N 1
ATOM 833 C CA . ASN A 1 102 ? 8.684 4.271 -0.989 1.00 94.50 102 ASN A CA 1
ATOM 834 C C . ASN A 1 102 ? 7.752 3.137 -1.419 1.00 94.50 102 ASN A C 1
ATOM 836 O O . ASN A 1 102 ? 6.911 2.745 -0.614 1.00 94.50 102 ASN A O 1
ATOM 840 N N . ASP A 1 103 ? 7.943 2.564 -2.608 1.00 94.94 103 ASP A N 1
ATOM 841 C CA . ASP A 1 103 ? 7.118 1.460 -3.106 1.00 94.94 103 ASP A CA 1
ATOM 842 C C . ASP A 1 103 ? 7.210 0.248 -2.176 1.00 94.94 103 ASP A C 1
ATOM 844 O O . ASP A 1 103 ? 6.208 -0.378 -1.853 1.00 94.94 103 ASP A O 1
ATOM 848 N N . PHE A 1 104 ? 8.415 -0.045 -1.683 1.00 95.06 104 PHE A N 1
ATOM 849 C CA . PHE A 1 104 ? 8.665 -1.144 -0.750 1.00 95.06 104 PHE A CA 1
ATOM 850 C C . PHE A 1 104 ? 8.064 -0.891 0.634 1.00 95.06 104 PHE A C 1
ATOM 852 O O . PHE A 1 104 ? 7.747 -1.837 1.346 1.00 95.06 104 PHE A O 1
ATOM 859 N N . GLY A 1 105 ? 7.900 0.376 1.021 1.00 93.88 105 GLY A N 1
ATOM 860 C CA . GLY A 1 105 ? 7.172 0.741 2.234 1.00 93.88 105 GLY A CA 1
ATOM 861 C C . GLY A 1 105 ? 5.656 0.665 2.070 1.00 93.88 105 GLY A C 1
ATOM 862 O O . GLY A 1 105 ? 4.967 0.368 3.036 1.00 93.88 105 GLY A O 1
ATOM 863 N N . ALA A 1 106 ? 5.139 0.939 0.873 1.00 92.88 106 ALA A N 1
ATOM 864 C CA . ALA A 1 106 ? 3.706 0.952 0.585 1.00 92.88 106 ALA A CA 1
ATOM 865 C C . ALA A 1 106 ? 3.080 -0.452 0.513 1.00 92.88 106 ALA A C 1
ATOM 867 O O . ALA A 1 106 ? 1.867 -0.586 0.630 1.00 92.88 106 ALA A O 1
ATOM 868 N N . VAL A 1 107 ? 3.895 -1.493 0.314 1.00 89.19 107 VAL A N 1
ATOM 869 C CA . VAL A 1 107 ? 3.453 -2.900 0.281 1.00 89.19 107 VAL A CA 1
ATOM 870 C C . VAL A 1 107 ? 3.163 -3.465 1.683 1.00 89.19 107 VAL A C 1
ATOM 872 O O . VAL A 1 107 ? 2.529 -4.515 1.790 1.00 89.19 107 VAL A O 1
ATOM 875 N N . VAL A 1 108 ? 3.623 -2.793 2.745 1.00 76.81 108 VAL A N 1
ATOM 876 C CA . VAL A 1 108 ? 3.505 -3.237 4.147 1.00 76.81 108 VAL A CA 1
ATOM 877 C C . VAL A 1 108 ? 2.357 -2.529 4.857 1.00 76.81 108 VAL A C 1
ATOM 879 O O . VAL A 1 108 ? 1.622 -3.225 5.591 1.00 76.81 108 VAL A O 1
#